Protein AF-A0A1M2YWX0-F1 (afdb_monomer_lite)

Foldseek 3Di:
DPPDDPVVVVVVVVLVVLLPDPPRDPVVNVVSVVCPPDDPVVVVVVVVVCCVPVVVVVVVVVVVVVVVVVPPD

pLDDT: mean 90.88, std 11.61, range [45.66, 97.94]

Sequence (73 aa):
MKLEDPALIKTDEQIDWLLSRSNVSPWLKNALTAARGRDPVELLNDLGILDCVLRTRCNAQVRSALETLEGGN

Structure (mmCIF, N/CA/C/O backbone):
data_AF-A0A1M2YWX0-F1
#
_entry.id   AF-A0A1M2YWX0-F1
#
loop_
_atom_site.group_PDB
_atom_site.id
_atom_site.type_symbol
_atom_site.label_atom_id
_atom_site.label_alt_id
_atom_site.label_comp_id
_atom_site.label_asym_id
_atom_site.label_entity_id
_atom_site.label_seq_id
_atom_site.pdbx_PDB_ins_code
_atom_site.Cartn_x
_atom_site.Cartn_y
_atom_site.Cartn_z
_atom_site.occupancy
_atom_site.B_iso_or_equiv
_atom_site.auth_seq_id
_atom_site.auth_comp_id
_atom_site.auth_asym_id
_atom_site.auth_atom_id
_atom_site.pdbx_PDB_model_num
ATOM 1 N N . MET A 1 1 ? 21.368 -0.082 -24.597 1.00 48.62 1 MET A N 1
ATOM 2 C CA . MET A 1 1 ? 21.112 -0.496 -23.203 1.00 48.62 1 MET A CA 1
ATOM 3 C C . MET A 1 1 ? 20.511 0.710 -22.503 1.00 48.62 1 MET A C 1
ATOM 5 O O . MET A 1 1 ? 21.201 1.715 -22.405 1.00 48.62 1 MET A O 1
ATOM 9 N N . LYS A 1 2 ? 19.211 0.699 -22.173 1.00 59.09 2 LYS A N 1
ATOM 10 C CA . LYS A 1 2 ? 18.647 1.781 -21.352 1.00 59.09 2 LYS A CA 1
ATOM 11 C C . LYS A 1 2 ? 19.248 1.604 -19.960 1.00 59.09 2 LYS A C 1
ATOM 13 O O . LYS A 1 2 ? 19.099 0.528 -19.395 1.00 59.09 2 LYS A O 1
ATOM 18 N N . LEU A 1 3 ? 19.993 2.597 -19.477 1.00 66.25 3 LEU A N 1
ATOM 19 C CA . LEU A 1 3 ? 20.346 2.642 -18.063 1.00 66.25 3 LEU A CA 1
ATOM 20 C C . LEU A 1 3 ? 19.031 2.842 -17.311 1.00 66.25 3 LEU A C 1
ATOM 22 O O . LEU A 1 3 ? 18.350 3.844 -17.533 1.00 66.25 3 LEU A O 1
ATOM 26 N N . GLU A 1 4 ? 18.650 1.865 -16.499 1.00 79.25 4 GLU A N 1
ATOM 27 C CA . GLU A 1 4 ? 17.587 2.051 -15.520 1.00 79.25 4 GLU A CA 1
ATOM 28 C C . GLU A 1 4 ? 18.033 3.096 -14.495 1.00 79.25 4 GLU A C 1
ATOM 30 O O . GLU A 1 4 ? 19.223 3.215 -14.184 1.00 79.25 4 GLU A O 1
ATOM 35 N N . ASP A 1 5 ? 17.080 3.890 -14.012 1.00 91.00 5 ASP A N 1
ATOM 36 C CA . ASP A 1 5 ? 17.341 4.888 -12.983 1.00 91.00 5 ASP A CA 1
ATOM 37 C C . ASP A 1 5 ? 17.865 4.176 -11.717 1.00 91.00 5 ASP A C 1
ATOM 39 O O . ASP A 1 5 ? 17.191 3.276 -11.207 1.00 91.00 5 ASP A O 1
ATOM 43 N N . PRO A 1 6 ? 19.042 4.543 -11.175 1.00 91.31 6 PRO A N 1
ATOM 44 C CA . PRO A 1 6 ? 19.565 3.935 -9.953 1.00 91.31 6 PRO A CA 1
ATOM 45 C C . PRO A 1 6 ? 18.600 4.009 -8.761 1.00 91.31 6 PRO A C 1
ATOM 47 O O . PRO A 1 6 ? 18.627 3.136 -7.891 1.00 91.31 6 PRO A O 1
ATOM 50 N N . ALA A 1 7 ? 17.748 5.037 -8.703 1.00 90.75 7 ALA A N 1
ATOM 51 C CA . ALA A 1 7 ? 16.715 5.149 -7.684 1.00 90.75 7 ALA A CA 1
ATOM 52 C C . ALA A 1 7 ? 15.632 4.077 -7.857 1.00 90.75 7 ALA A C 1
ATOM 54 O O . ALA A 1 7 ? 15.205 3.501 -6.860 1.00 90.75 7 ALA A O 1
ATOM 55 N N . LEU A 1 8 ? 15.246 3.763 -9.099 1.00 90.69 8 LEU A N 1
ATOM 56 C CA . LEU A 1 8 ? 14.277 2.707 -9.395 1.00 90.69 8 LEU A CA 1
ATOM 57 C C . LEU A 1 8 ? 14.796 1.345 -8.922 1.00 90.69 8 LEU A C 1
ATOM 59 O O . LEU A 1 8 ? 14.117 0.683 -8.144 1.00 90.69 8 LEU A O 1
ATOM 63 N N . ILE A 1 9 ? 16.035 0.994 -9.285 1.00 92.31 9 ILE A N 1
ATOM 64 C CA . ILE A 1 9 ? 16.677 -0.270 -8.880 1.00 92.31 9 ILE A CA 1
ATOM 65 C C . ILE A 1 9 ? 16.673 -0.411 -7.353 1.00 92.31 9 ILE A C 1
ATOM 67 O O . ILE A 1 9 ? 16.233 -1.418 -6.803 1.00 92.31 9 ILE A O 1
ATOM 71 N N . LYS A 1 10 ? 17.122 0.633 -6.650 1.00 94.75 10 LYS A N 1
ATOM 72 C CA . LYS A 1 10 ? 17.185 0.630 -5.186 1.00 94.75 10 LYS A CA 1
ATOM 73 C C . LYS A 1 10 ? 15.801 0.511 -4.545 1.00 94.75 10 LYS A C 1
ATOM 75 O O . LYS A 1 10 ? 15.656 -0.134 -3.507 1.00 94.75 10 LYS A O 1
ATOM 80 N N . THR A 1 11 ? 14.787 1.162 -5.109 1.00 93.06 11 THR A N 1
ATOM 81 C CA . THR A 1 11 ? 13.413 1.060 -4.607 1.00 93.06 11 THR A CA 1
ATOM 82 C C . THR A 1 11 ? 12.834 -0.332 -4.853 1.00 93.06 11 THR A C 1
ATOM 84 O O . THR A 1 11 ? 12.191 -0.870 -3.953 1.00 93.06 11 THR A O 1
ATOM 87 N N . ASP A 1 12 ? 13.116 -0.960 -5.992 1.00 93.81 12 ASP A N 1
ATOM 88 C CA . ASP A 1 12 ? 12.682 -2.332 -6.267 1.00 93.81 12 ASP A CA 1
ATOM 89 C C . ASP A 1 12 ? 13.305 -3.337 -5.288 1.00 93.81 12 ASP A C 1
ATOM 91 O O . ASP A 1 12 ? 12.583 -4.155 -4.711 1.00 93.81 12 ASP A O 1
ATOM 95 N N . GLU A 1 13 ? 14.599 -3.201 -4.976 1.00 95.38 13 GLU A N 1
ATOM 96 C CA . GLU A 1 13 ? 15.268 -3.999 -3.936 1.00 95.38 13 GLU A CA 1
ATOM 97 C C . GLU A 1 13 ? 14.597 -3.837 -2.559 1.00 95.38 13 GLU A C 1
ATOM 99 O O . GLU A 1 13 ? 14.424 -4.804 -1.810 1.00 95.38 13 GLU A O 1
ATOM 104 N N . GLN A 1 14 ? 14.180 -2.616 -2.208 1.00 95.44 14 GLN A N 1
ATOM 105 C CA . GLN A 1 14 ? 13.455 -2.356 -0.961 1.00 95.44 14 GLN A CA 1
ATOM 106 C C . GLN A 1 14 ? 12.068 -3.006 -0.955 1.00 95.44 14 GLN A C 1
ATOM 108 O O . GLN A 1 14 ? 11.647 -3.541 0.075 1.00 95.44 14 GLN A O 1
ATOM 113 N N . ILE A 1 15 ? 11.357 -2.976 -2.085 1.00 95.19 15 ILE A N 1
ATOM 114 C CA . ILE A 1 15 ? 10.054 -3.631 -2.234 1.00 95.19 15 ILE A CA 1
ATOM 115 C C . ILE A 1 15 ? 10.211 -5.148 -2.094 1.00 95.19 15 ILE A C 1
ATOM 117 O O . ILE A 1 15 ? 9.461 -5.764 -1.334 1.00 95.19 15 ILE A O 1
ATOM 121 N N . ASP A 1 16 ? 11.199 -5.750 -2.761 1.00 96.25 16 ASP A N 1
ATOM 122 C CA . ASP A 1 16 ? 11.513 -7.179 -2.633 1.00 96.25 16 ASP A CA 1
ATOM 123 C C . ASP A 1 16 ? 11.813 -7.559 -1.182 1.00 96.25 16 ASP A C 1
ATOM 125 O O . ASP A 1 16 ? 11.257 -8.524 -0.641 1.00 96.25 16 ASP A O 1
ATOM 129 N N . TRP A 1 17 ? 12.629 -6.749 -0.506 1.00 96.38 17 TRP A N 1
ATOM 130 C CA . TRP A 1 17 ? 12.918 -6.947 0.904 1.00 96.38 17 TRP A CA 1
ATOM 131 C C . TRP A 1 17 ? 11.647 -6.893 1.760 1.00 96.38 17 TRP A C 1
ATOM 133 O O . TRP A 1 17 ? 11.433 -7.794 2.571 1.00 96.38 17 TRP A O 1
ATOM 143 N N . LEU A 1 18 ? 10.756 -5.914 1.563 1.00 95.69 18 LEU A N 1
ATOM 144 C CA . LEU A 1 18 ? 9.481 -5.824 2.291 1.00 95.69 18 LEU A CA 1
ATOM 145 C C . LEU A 1 18 ? 8.569 -7.036 2.042 1.00 95.6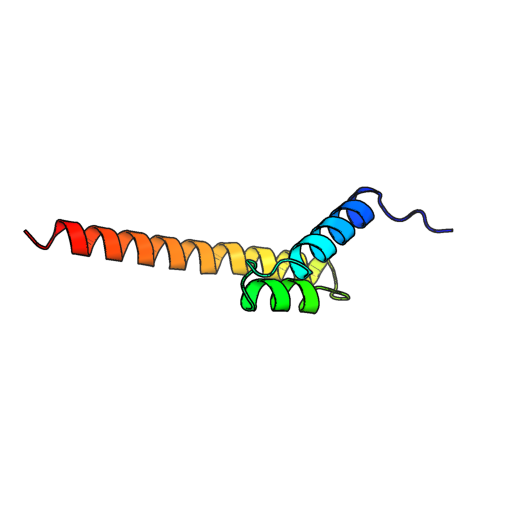9 18 LEU A C 1
ATOM 147 O O . LEU A 1 18 ? 7.955 -7.545 2.984 1.00 95.69 18 LEU A O 1
ATOM 151 N N . LEU A 1 19 ? 8.497 -7.535 0.806 1.00 95.88 19 LEU A N 1
ATOM 152 C CA . LEU A 1 19 ? 7.683 -8.704 0.458 1.00 95.88 19 LEU A CA 1
ATOM 153 C C . LEU A 1 19 ? 8.168 -9.984 1.160 1.00 95.88 19 LEU A C 1
ATOM 155 O O . LEU A 1 19 ? 7.341 -10.814 1.562 1.00 95.88 19 LEU A O 1
ATOM 159 N N . SER A 1 20 ? 9.477 -10.112 1.395 1.00 95.62 20 SER A N 1
ATOM 160 C CA . SER A 1 20 ? 10.079 -11.259 2.094 1.00 95.62 20 SER A CA 1
ATOM 161 C C . SER A 1 20 ? 9.757 -11.324 3.598 1.00 95.62 20 SER A C 1
ATOM 163 O O . SER A 1 20 ? 9.840 -12.386 4.215 1.00 95.62 20 SER A O 1
ATOM 165 N N . ARG A 1 21 ? 9.348 -10.208 4.215 1.00 96.25 21 ARG A N 1
ATOM 166 C CA . ARG A 1 21 ? 9.195 -10.106 5.674 1.00 96.25 21 ARG A CA 1
ATOM 167 C C . ARG A 1 21 ? 7.885 -10.703 6.180 1.00 96.25 21 ARG A C 1
ATOM 169 O O . ARG A 1 21 ? 6.815 -10.373 5.681 1.00 96.25 21 ARG A O 1
ATOM 176 N N . SER A 1 22 ? 7.923 -11.515 7.235 1.00 92.25 22 SER A N 1
ATOM 177 C CA . SER A 1 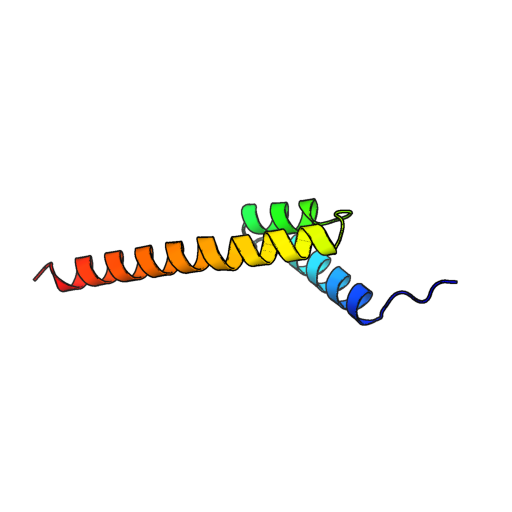22 ? 6.714 -12.092 7.855 1.00 92.25 22 SER A CA 1
ATOM 178 C C . SER A 1 22 ? 5.877 -11.082 8.650 1.00 92.25 22 SER A C 1
ATOM 180 O O . SER A 1 22 ? 4.682 -11.286 8.825 1.00 92.25 22 SER A O 1
ATOM 182 N N . ASN A 1 23 ? 6.482 -9.981 9.106 1.00 93.50 23 ASN A N 1
ATOM 183 C CA . ASN A 1 23 ? 5.825 -8.958 9.924 1.00 93.50 23 ASN A CA 1
ATOM 184 C C . ASN A 1 23 ? 5.193 -7.810 9.115 1.00 93.50 23 ASN A C 1
ATOM 186 O O . ASN A 1 23 ? 4.669 -6.865 9.701 1.00 93.50 23 ASN A O 1
ATOM 190 N N . VAL A 1 24 ? 5.259 -7.865 7.784 1.00 96.00 24 VAL A N 1
ATOM 191 C CA . VAL A 1 24 ? 4.560 -6.918 6.907 1.00 96.00 24 VAL A CA 1
ATOM 192 C C . VAL A 1 24 ? 3.138 -7.421 6.691 1.00 96.00 24 VAL A C 1
ATOM 194 O O . VAL A 1 24 ? 2.931 -8.600 6.395 1.00 96.00 24 VAL A O 1
ATOM 197 N N . SER A 1 25 ? 2.154 -6.533 6.846 1.00 96.50 25 SER A N 1
ATOM 198 C CA . SER A 1 25 ? 0.745 -6.914 6.760 1.00 96.50 25 SER A CA 1
ATOM 199 C C . SER A 1 25 ? 0.393 -7.484 5.375 1.00 96.50 25 SER A C 1
ATOM 201 O O . SER A 1 25 ? 0.919 -7.005 4.363 1.00 96.50 25 SER A O 1
ATOM 203 N N . PRO A 1 26 ? -0.532 -8.461 5.289 1.00 96.06 26 PRO A N 1
ATOM 204 C CA . PRO A 1 26 ? -0.980 -9.001 4.003 1.00 96.06 26 PRO A CA 1
ATOM 205 C C . 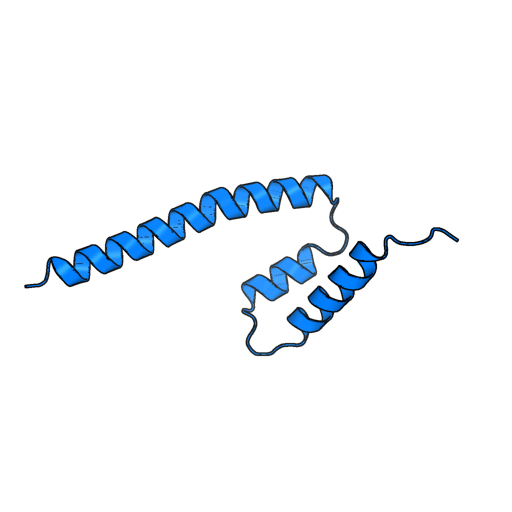PRO A 1 26 ? -1.513 -7.920 3.057 1.00 96.06 26 PRO A C 1
ATOM 207 O O . PRO A 1 26 ? -1.270 -7.972 1.857 1.00 96.06 26 PRO A O 1
ATOM 210 N N . TRP A 1 27 ? -2.186 -6.903 3.606 1.00 95.50 27 TRP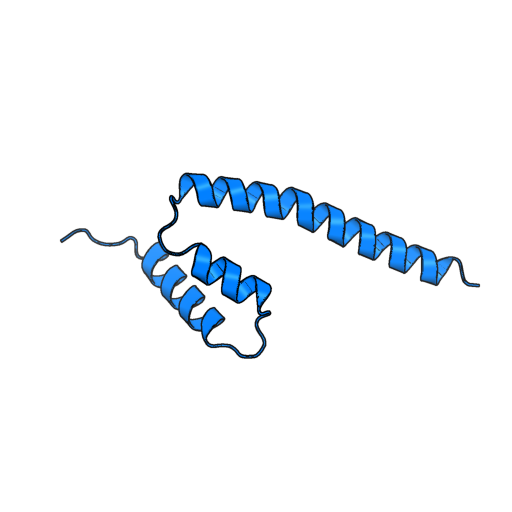 A N 1
ATOM 211 C CA . TRP A 1 27 ? -2.687 -5.771 2.829 1.00 95.50 27 TRP A CA 1
ATOM 212 C C . TRP A 1 27 ? -1.555 -4.997 2.140 1.00 95.50 27 TRP A C 1
ATOM 214 O O . TRP A 1 27 ? -1.630 -4.759 0.937 1.00 95.50 27 TRP A O 1
ATOM 224 N N . LEU A 1 28 ? -0.480 -4.666 2.867 1.00 95.88 28 LEU A N 1
ATOM 225 C CA . LEU A 1 28 ? 0.649 -3.930 2.294 1.00 95.88 28 LEU A CA 1
ATOM 226 C C . LEU A 1 28 ? 1.412 -4.778 1.270 1.00 95.88 28 LEU A C 1
ATOM 228 O O . LEU A 1 28 ? 1.786 -4.269 0.218 1.00 95.88 28 LEU A O 1
ATOM 232 N N . LYS A 1 29 ? 1.590 -6.079 1.527 1.00 96.88 29 LYS A N 1
ATOM 233 C CA . LYS A 1 29 ? 2.195 -6.986 0.540 1.00 96.88 29 LYS A CA 1
ATOM 234 C C . LYS A 1 29 ? 1.398 -7.022 -0.757 1.00 96.88 29 LYS A C 1
ATOM 236 O O . LYS A 1 29 ? 1.974 -6.847 -1.823 1.00 96.88 29 LYS A O 1
ATOM 241 N N . ASN A 1 30 ? 0.079 -7.175 -0.659 1.00 96.06 30 ASN A N 1
ATOM 242 C CA . ASN A 1 30 ? -0.791 -7.189 -1.829 1.00 96.06 30 ASN A CA 1
ATOM 243 C C . ASN A 1 30 ? -0.725 -5.864 -2.596 1.00 96.06 30 ASN A C 1
ATOM 245 O O . ASN A 1 30 ? -0.657 -5.892 -3.820 1.00 96.06 30 ASN A O 1
ATOM 249 N N . ALA A 1 31 ? -0.695 -4.721 -1.903 1.00 95.56 31 ALA A N 1
ATOM 250 C CA . ALA A 1 31 ? -0.549 -3.412 -2.540 1.00 95.56 31 ALA A CA 1
ATOM 251 C C . ALA A 1 31 ? 0.786 -3.286 -3.299 1.00 95.56 31 ALA A C 1
ATOM 253 O O . ALA A 1 31 ? 0.789 -2.898 -4.464 1.00 95.56 31 ALA A O 1
ATOM 254 N N . LEU A 1 32 ? 1.904 -3.680 -2.678 1.00 95.69 32 LEU A N 1
ATOM 255 C CA . LEU A 1 32 ? 3.233 -3.663 -3.302 1.00 95.69 32 LEU A CA 1
ATOM 256 C C . LEU A 1 32 ? 3.326 -4.611 -4.506 1.00 95.69 32 LEU A C 1
ATOM 258 O O . LEU A 1 32 ? 3.892 -4.250 -5.534 1.00 95.69 32 LEU A O 1
ATOM 262 N N . THR A 1 33 ? 2.749 -5.811 -4.410 1.00 95.19 33 THR A N 1
ATOM 263 C CA . THR A 1 33 ? 2.698 -6.757 -5.532 1.00 95.19 33 THR A CA 1
ATOM 264 C C . THR A 1 33 ? 1.809 -6.239 -6.663 1.00 95.19 33 THR A C 1
ATOM 266 O O . THR A 1 33 ? 2.208 -6.313 -7.819 1.00 95.19 33 THR A O 1
ATOM 269 N N . ALA A 1 34 ? 0.634 -5.684 -6.352 1.00 93.12 34 ALA A N 1
ATOM 270 C CA . ALA A 1 34 ? -0.312 -5.174 -7.347 1.00 93.12 34 ALA A CA 1
ATOM 271 C C . ALA A 1 34 ? 0.138 -3.865 -8.014 1.00 93.12 34 ALA A C 1
ATOM 273 O O . ALA A 1 34 ? -0.374 -3.521 -9.079 1.00 93.12 34 ALA A O 1
ATOM 274 N N . ALA A 1 35 ? 1.066 -3.133 -7.393 1.00 93.12 35 ALA A N 1
ATOM 275 C CA . ALA A 1 35 ? 1.706 -1.963 -7.980 1.00 93.12 35 ALA A CA 1
ATOM 276 C C . ALA A 1 35 ? 2.710 -2.334 -9.086 1.00 93.12 35 ALA A C 1
ATOM 278 O O . ALA A 1 35 ? 2.985 -1.508 -9.957 1.00 93.12 35 ALA A O 1
ATOM 279 N N . ARG A 1 36 ? 3.238 -3.571 -9.096 1.00 89.81 36 ARG A N 1
ATOM 280 C CA . ARG A 1 36 ? 4.179 -4.019 -10.133 1.00 89.81 36 ARG A CA 1
ATOM 281 C C . ARG A 1 36 ? 3.510 -4.008 -11.502 1.00 89.81 36 ARG A C 1
ATOM 283 O O . ARG A 1 36 ? 2.504 -4.679 -11.715 1.00 89.81 36 ARG A O 1
ATOM 290 N N . GLY A 1 37 ? 4.104 -3.267 -12.433 1.00 86.50 37 GLY A N 1
ATOM 291 C CA . GLY A 1 37 ? 3.616 -3.160 -13.808 1.00 86.50 37 GLY A CA 1
ATOM 292 C C . GLY A 1 37 ? 2.434 -2.207 -14.001 1.00 86.50 37 GLY A C 1
ATOM 293 O O . GLY A 1 37 ? 1.895 -2.163 -15.105 1.00 86.50 37 GLY A O 1
ATOM 294 N N . ARG A 1 38 ? 2.032 -1.444 -12.974 1.00 91.94 38 ARG A N 1
ATOM 295 C CA . ARG A 1 38 ? 1.093 -0.327 -13.152 1.00 91.94 38 ARG A CA 1
ATOM 296 C C . ARG A 1 38 ? 1.785 0.882 -13.763 1.00 91.94 38 ARG A C 1
ATOM 298 O O . ARG A 1 38 ? 2.989 1.072 -13.587 1.00 91.94 38 ARG A O 1
ATOM 305 N N . ASP A 1 39 ? 0.998 1.712 -14.440 1.00 95.19 39 ASP A N 1
ATOM 306 C CA . ASP A 1 39 ? 1.465 3.010 -14.902 1.00 95.19 39 ASP A CA 1
ATOM 307 C C . ASP A 1 39 ? 1.888 3.886 -13.699 1.00 95.19 39 ASP A C 1
ATOM 309 O O . ASP A 1 39 ? 1.117 4.027 -12.741 1.00 95.19 39 ASP A O 1
ATOM 313 N N . PRO A 1 40 ? 3.102 4.469 -13.705 1.00 93.38 40 PRO A N 1
ATOM 314 C CA . PRO A 1 40 ? 3.584 5.273 -12.585 1.00 93.38 40 PRO A CA 1
ATOM 315 C C . PRO A 1 40 ? 2.745 6.525 -12.299 1.00 93.38 40 PRO A C 1
ATOM 317 O O . PRO A 1 40 ? 2.675 6.945 -11.145 1.00 93.38 40 PRO A O 1
ATOM 320 N N . VAL A 1 41 ? 2.113 7.135 -13.309 1.00 95.50 41 VAL A N 1
ATOM 321 C CA . VAL A 1 41 ? 1.289 8.342 -13.130 1.00 95.50 41 VAL A CA 1
ATOM 322 C C . VAL A 1 41 ? -0.025 7.983 -12.442 1.00 95.50 41 VAL A C 1
ATOM 324 O O . VAL A 1 41 ? -0.416 8.653 -11.484 1.00 95.50 41 VAL A O 1
ATOM 327 N N . GLU A 1 42 ? -0.673 6.899 -12.869 1.00 96.00 42 GLU A N 1
ATOM 328 C CA . GLU A 1 42 ? -1.865 6.372 -12.193 1.00 96.00 42 GLU A CA 1
ATOM 329 C C . GLU A 1 42 ? -1.554 5.958 -10.751 1.00 96.00 42 GLU A C 1
ATOM 331 O O . GLU A 1 42 ? -2.285 6.320 -9.828 1.00 96.00 42 GLU A O 1
ATOM 336 N N . LEU A 1 43 ? -0.430 5.267 -10.531 1.00 95.69 43 LEU A N 1
ATOM 337 C CA . LEU A 1 43 ? -0.027 4.824 -9.198 1.00 95.69 43 LEU A CA 1
ATOM 338 C C . LEU A 1 43 ? 0.247 6.004 -8.255 1.00 95.69 43 LEU A C 1
ATOM 340 O O . LEU A 1 43 ? -0.154 5.961 -7.093 1.00 95.69 43 LEU A O 1
ATOM 344 N N . LEU A 1 44 ? 0.897 7.070 -8.734 1.00 96.69 44 LEU A N 1
ATOM 345 C CA . LEU A 1 44 ? 1.116 8.281 -7.936 1.00 96.69 44 LEU A CA 1
ATOM 346 C C . LEU A 1 44 ? -0.203 8.953 -7.535 1.00 96.69 44 LEU A C 1
ATOM 348 O O . LEU A 1 44 ? -0.323 9.430 -6.405 1.00 96.69 44 LEU A O 1
ATOM 352 N N . ASN A 1 45 ? -1.197 8.959 -8.425 1.00 97.19 45 ASN A N 1
ATOM 353 C CA . ASN A 1 45 ? -2.527 9.478 -8.118 1.00 97.19 45 ASN A CA 1
ATOM 354 C C . ASN A 1 45 ? -3.229 8.625 -7.048 1.00 97.19 45 ASN A C 1
ATOM 356 O O . ASN A 1 45 ? -3.650 9.148 -6.014 1.00 97.19 45 ASN A O 1
ATOM 360 N N . ASP A 1 46 ? -3.273 7.304 -7.245 1.00 96.25 46 ASP A N 1
ATOM 361 C CA . ASP A 1 46 ? -3.870 6.363 -6.291 1.00 96.25 46 ASP A CA 1
ATOM 362 C C . ASP A 1 46 ? -3.226 6.485 -4.901 1.00 96.25 46 ASP A C 1
ATOM 364 O O . ASP A 1 46 ? -3.926 6.517 -3.886 1.00 96.25 46 ASP A O 1
ATOM 368 N N . LEU A 1 47 ? -1.895 6.609 -4.834 1.00 96.19 47 LEU A N 1
ATOM 369 C CA . LEU A 1 47 ? -1.167 6.806 -3.578 1.00 96.19 47 LEU A CA 1
ATOM 370 C C . LEU A 1 47 ? -1.537 8.127 -2.891 1.00 96.19 47 LEU A C 1
ATOM 372 O O . LEU A 1 47 ? -1.710 8.143 -1.671 1.00 96.19 47 LEU A O 1
ATOM 376 N N . GLY A 1 48 ? -1.703 9.214 -3.648 1.00 97.25 48 GLY A N 1
ATOM 377 C CA . GLY A 1 48 ? -2.160 10.497 -3.108 1.00 97.25 48 GLY A CA 1
ATOM 378 C C . GLY A 1 48 ? -3.569 10.416 -2.512 1.00 97.25 48 GLY A C 1
ATOM 379 O O . GLY A 1 48 ? -3.813 10.915 -1.410 1.00 97.25 48 GLY A O 1
ATOM 380 N N . ILE A 1 49 ? -4.487 9.728 -3.198 1.00 97.06 49 ILE A N 1
ATOM 381 C CA . ILE A 1 49 ? -5.853 9.489 -2.709 1.00 97.06 49 ILE A CA 1
ATOM 382 C C . ILE A 1 49 ? -5.826 8.627 -1.442 1.00 97.06 49 ILE A C 1
ATOM 384 O O . ILE A 1 49 ? -6.494 8.953 -0.456 1.00 97.06 49 ILE A O 1
ATOM 388 N N . LEU A 1 50 ? -5.042 7.543 -1.445 1.00 95.75 50 LEU A N 1
ATOM 389 C CA . LEU A 1 50 ? -4.905 6.654 -0.293 1.00 95.75 50 LEU A CA 1
ATOM 390 C C . LEU A 1 50 ? -4.355 7.391 0.926 1.00 95.75 50 LEU A C 1
ATOM 392 O O . LEU A 1 50 ? -4.925 7.245 2.008 1.00 95.75 50 LEU A O 1
ATOM 396 N N . ASP A 1 51 ? -3.299 8.195 0.769 1.00 96.75 51 ASP A N 1
ATOM 397 C CA . ASP A 1 51 ? -2.756 8.984 1.876 1.00 96.75 51 ASP A CA 1
ATOM 398 C C . ASP A 1 51 ? -3.808 9.956 2.417 1.00 96.75 51 ASP A C 1
ATOM 400 O O . ASP A 1 51 ? -4.069 9.963 3.617 1.00 96.75 51 ASP A O 1
ATOM 404 N N . CYS A 1 52 ? -4.501 10.693 1.544 1.00 97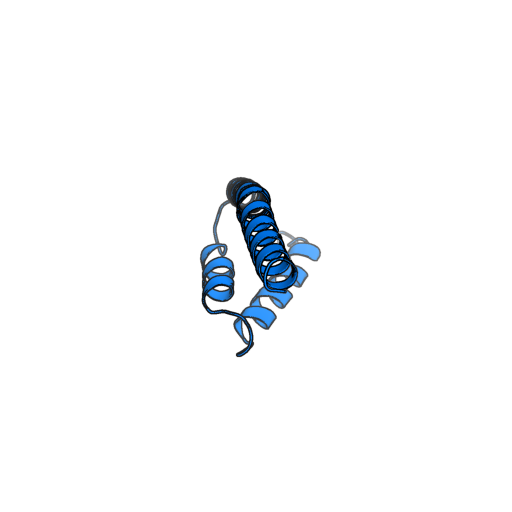.31 52 CYS A N 1
ATOM 405 C CA . CYS A 1 52 ? -5.537 11.641 1.951 1.00 97.31 52 CYS A CA 1
ATOM 406 C C . CYS A 1 52 ? -6.667 10.969 2.755 1.00 97.31 52 CYS A C 1
ATOM 408 O O . CYS A 1 52 ? -6.997 11.396 3.870 1.00 97.31 52 CYS A O 1
ATOM 410 N N . VAL A 1 53 ? -7.249 9.892 2.220 1.00 97.94 53 VAL A N 1
ATOM 411 C CA . VAL A 1 53 ? -8.439 9.250 2.796 1.00 97.94 53 VAL A CA 1
ATOM 412 C C . VAL A 1 53 ? -8.088 8.400 4.016 1.00 97.94 53 VAL A C 1
ATOM 414 O O . VAL A 1 53 ? -8.732 8.527 5.063 1.00 97.94 53 VAL A O 1
ATOM 417 N N . LEU A 1 54 ? -7.069 7.538 3.921 1.00 97.00 54 LEU A N 1
ATOM 418 C CA . LEU A 1 54 ? -6.726 6.620 5.009 1.00 97.00 54 LEU A CA 1
ATOM 419 C C . LEU A 1 54 ? -6.103 7.354 6.192 1.00 97.00 54 LEU A C 1
ATOM 421 O O . LEU A 1 54 ? -6.466 7.053 7.328 1.00 97.00 54 LEU A O 1
ATOM 425 N N . ARG A 1 55 ? -5.234 8.348 5.965 1.00 96.56 55 ARG A N 1
ATOM 426 C CA . ARG A 1 55 ? -4.651 9.138 7.062 1.00 96.56 55 ARG A CA 1
ATOM 427 C C . ARG A 1 55 ? -5.733 9.880 7.834 1.00 96.56 55 ARG A C 1
ATOM 429 O O . ARG A 1 55 ? -5.752 9.824 9.063 1.00 96.56 55 ARG A O 1
ATOM 436 N N . THR A 1 56 ? -6.665 10.517 7.126 1.00 97.38 56 THR A N 1
ATOM 437 C CA . THR A 1 56 ? -7.795 11.225 7.746 1.00 97.38 56 THR A CA 1
ATOM 438 C C . THR A 1 56 ? -8.650 10.278 8.578 1.00 97.38 56 THR A C 1
ATOM 440 O O . THR A 1 56 ? -8.940 10.565 9.742 1.00 97.38 56 THR A O 1
ATOM 443 N N . ARG A 1 57 ? -9.004 9.118 8.013 1.00 97.88 57 ARG A N 1
ATOM 444 C CA . ARG A 1 57 ? -9.793 8.095 8.702 1.00 97.88 57 ARG A CA 1
ATOM 445 C C . ARG A 1 57 ? -9.089 7.571 9.955 1.00 97.88 57 ARG A C 1
ATOM 447 O O . ARG A 1 57 ? -9.698 7.573 11.021 1.00 97.88 57 ARG A O 1
ATOM 454 N N . CYS A 1 58 ? -7.826 7.161 9.847 1.00 97.19 58 CYS A N 1
ATOM 455 C CA . CYS A 1 58 ? -7.061 6.632 10.977 1.00 97.19 58 CYS A CA 1
ATOM 456 C C . CYS A 1 58 ? -6.930 7.671 12.096 1.00 97.19 58 CYS A C 1
ATOM 458 O O . CYS A 1 58 ? -7.177 7.354 13.255 1.00 97.19 58 CYS A O 1
ATOM 460 N N . ASN A 1 59 ? -6.628 8.928 11.757 1.00 97.19 59 ASN A N 1
ATOM 461 C CA . ASN A 1 59 ? -6.545 10.006 12.744 1.00 97.19 59 ASN A CA 1
ATOM 462 C C . ASN A 1 59 ? -7.883 10.235 13.457 1.00 97.19 59 ASN A C 1
ATOM 464 O O . ASN A 1 59 ? -7.904 10.424 14.670 1.00 97.19 59 ASN A O 1
ATOM 468 N N . ALA A 1 60 ? -9.003 10.194 12.731 1.00 97.19 60 ALA A N 1
ATOM 469 C CA . ALA A 1 60 ? -10.326 10.312 13.336 1.00 97.19 60 ALA A CA 1
ATOM 470 C C . ALA A 1 60 ? -10.630 9.146 14.292 1.00 97.19 60 ALA A C 1
ATOM 472 O O . ALA A 1 60 ? -11.129 9.378 15.390 1.00 97.19 60 ALA A O 1
ATOM 473 N N . GLN A 1 61 ? -10.278 7.913 13.912 1.00 97.38 61 GLN A N 1
ATOM 474 C CA . GLN A 1 61 ? -10.445 6.736 14.771 1.00 97.38 61 GLN A CA 1
ATOM 475 C C . GLN A 1 61 ? -9.592 6.824 16.041 1.00 97.38 61 GLN A C 1
ATOM 477 O O . GLN A 1 61 ? -10.087 6.524 17.123 1.00 97.38 61 GLN A O 1
ATOM 482 N N . VAL A 1 62 ? -8.339 7.277 15.925 1.00 97.19 62 VAL A N 1
ATOM 483 C CA . VAL A 1 62 ? -7.452 7.481 17.080 1.00 97.19 62 VAL A CA 1
ATOM 484 C C . VAL A 1 62 ? -8.019 8.542 18.022 1.00 97.19 62 VAL A C 1
ATOM 486 O O . VAL A 1 62 ? -8.114 8.282 19.216 1.00 97.19 62 VAL A O 1
ATOM 489 N N . ARG A 1 63 ? -8.453 9.702 17.508 1.00 95.88 63 ARG A N 1
ATOM 490 C CA . ARG A 1 63 ? -9.068 10.750 18.345 1.00 95.88 63 ARG A CA 1
ATOM 491 C C . ARG A 1 63 ? -10.310 10.246 19.076 1.00 95.88 63 ARG A C 1
ATOM 493 O O . ARG A 1 63 ? -10.397 10.407 20.282 1.00 95.88 63 ARG A O 1
ATOM 500 N N . SER A 1 64 ? -11.214 9.571 18.366 1.00 95.50 64 SER A N 1
ATOM 501 C CA . SER A 1 64 ? -12.435 9.022 18.967 1.00 95.50 64 SER A CA 1
ATOM 502 C C . SER A 1 64 ? -12.135 7.987 20.060 1.00 95.50 64 SER A C 1
ATOM 504 O O . SER A 1 64 ? -12.799 7.970 21.097 1.00 95.50 64 SER A O 1
ATOM 506 N N . ALA A 1 65 ? -11.109 7.151 19.866 1.00 95.19 65 ALA A N 1
ATOM 507 C CA . ALA A 1 65 ? -10.671 6.203 20.886 1.00 95.19 65 ALA A CA 1
ATOM 508 C C . ALA A 1 65 ? -10.105 6.908 22.131 1.00 95.19 65 ALA A C 1
ATOM 510 O O . ALA A 1 65 ? -10.383 6.476 23.245 1.00 95.19 65 ALA A O 1
ATOM 511 N N . LEU A 1 66 ? -9.350 7.997 21.954 1.00 94.31 66 LEU A N 1
ATOM 512 C CA . LEU A 1 66 ? -8.807 8.789 23.062 1.00 94.31 66 LEU A CA 1
ATOM 513 C C . LEU A 1 66 ? -9.911 9.518 23.843 1.00 94.31 66 LEU A C 1
ATOM 515 O O . LEU A 1 66 ? -9.947 9.416 25.064 1.00 94.31 66 LEU A O 1
ATOM 519 N N . GLU A 1 67 ? -10.865 10.149 23.156 1.00 90.38 67 GLU A N 1
ATOM 520 C CA . GLU A 1 67 ? -12.021 10.810 23.787 1.00 90.38 67 GLU A CA 1
ATOM 521 C C . GLU A 1 67 ? -12.861 9.826 24.621 1.00 90.38 67 GLU A C 1
ATOM 523 O O . GLU A 1 67 ? -13.337 10.159 25.705 1.00 90.38 67 GLU A O 1
ATOM 528 N N . THR A 1 68 ? -12.999 8.580 24.152 1.00 82.38 68 THR A N 1
ATOM 529 C CA . THR A 1 68 ? -13.710 7.517 24.885 1.00 82.38 68 THR A CA 1
ATOM 530 C C . THR A 1 68 ? -12.981 7.111 26.171 1.00 82.38 68 THR A C 1
ATOM 532 O O . THR A 1 68 ? -13.627 6.755 27.154 1.00 82.38 68 THR A O 1
ATOM 535 N N . LEU A 1 69 ? -11.646 7.162 26.183 1.00 75.88 69 LEU A N 1
ATOM 536 C CA . LEU A 1 69 ? -10.839 6.868 27.372 1.00 75.88 69 LEU A CA 1
ATOM 537 C C . LEU A 1 69 ? -10.880 8.014 28.395 1.00 75.88 69 LEU A C 1
ATOM 539 O O . LEU A 1 69 ? -10.808 7.754 29.592 1.00 75.88 69 LEU A O 1
ATOM 543 N N . GLU A 1 70 ? -11.016 9.260 27.939 1.00 70.69 70 GLU A N 1
ATOM 544 C CA . GLU A 1 70 ? -11.060 10.454 28.796 1.00 70.69 70 GLU A CA 1
ATOM 545 C C . GLU A 1 70 ? -12.460 10.733 29.376 1.00 70.69 70 GLU A C 1
ATOM 547 O O . GLU A 1 70 ? -12.568 11.248 30.486 1.00 70.69 70 GLU A O 1
ATOM 552 N N . GLY A 1 71 ? -13.534 10.365 28.669 1.00 59.94 71 GLY A N 1
ATOM 553 C CA . GLY A 1 71 ? -14.927 10.550 29.109 1.00 59.94 71 GLY A CA 1
ATOM 554 C C . GLY A 1 71 ? -15.501 9.431 29.992 1.00 59.94 71 GLY A C 1
ATOM 555 O O . GLY A 1 71 ? -16.692 9.450 30.296 1.00 59.94 71 GLY A O 1
ATOM 556 N N . GLY A 1 72 ? -14.687 8.435 30.359 1.00 57.00 72 GLY A N 1
ATOM 557 C CA . GLY A 1 72 ? -15.066 7.276 31.178 1.00 57.00 72 GLY A CA 1
ATOM 558 C C . GLY A 1 72 ? -14.705 7.384 32.667 1.00 57.00 72 GLY A C 1
ATOM 559 O O . GLY A 1 72 ? -14.471 6.349 33.290 1.00 57.00 72 GLY A O 1
ATOM 560 N N . ASN A 1 73 ? -14.624 8.599 33.220 1.00 45.66 73 ASN A N 1
ATOM 561 C CA . ASN A 1 73 ? -14.3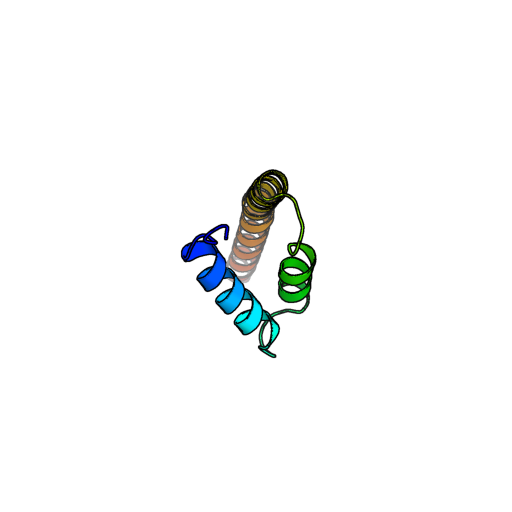71 8.889 34.641 1.00 45.66 73 ASN A CA 1
ATOM 562 C C . ASN A 1 73 ? -15.383 9.912 35.177 1.00 45.66 73 ASN A C 1
ATOM 564 O O . ASN A 1 73 ? -15.493 10.028 36.417 1.00 45.66 73 ASN A O 1
#

Radius of gyration: 17.84 Å; chains: 1; bounding box: 36×24×58 Å

Secondary structure (DSSP, 8-state):
-PPPPHHHHHHHHHHHHHHH-TTS-HHHHHHHHHHTTS-HHHHHHHHHHHHHHHHHHHHHHHHHHHHHHHS--